Protein AF-A0A2A8ZPY5-F1 (afdb_monomer_lite)

pLDDT: mean 84.17, std 11.84, range [46.47, 97.44]

Foldseek 3Di:
DAEEEEEEADVRQVVVVVVCVVVVVPPRYYYDYLDDQPVDDDPPPLVDPVRLVVGLVVVLVVVVVVDPPPPPVVNVCSVPNSVCLNVLLVPAAAPYEYEYEAEPDPRSVVVVVSSCVSCVVGNYHYHYDHVNVVCVVVVDFDADPVRHTDPDDD

Organism: Bacillus cereus (NCBI:txid1396)

Secondary structure (DSSP, 8-state):
--EEEEEESHHHHHHHHHHHHHHT-TTTEEEEEE---TTSS--TTTTSHHHHHHHHHHHHHHHHHHS-TT-HHHHHHHHHHTTSTTHHHHHS-TT-EEEEEE-SSHHHHHHHHHHHHHHTTS--EEEEEEHHHHHHHTT---B-TTSPBPP---

Structure (mmCIF, N/CA/C/O backbone):
data_AF-A0A2A8ZPY5-F1
#
_entry.id   AF-A0A2A8ZPY5-F1
#
loop_
_atom_site.group_PDB
_atom_site.id
_atom_site.type_symbol
_atom_site.label_atom_id
_atom_site.label_alt_id
_atom_site.label_comp_id
_atom_site.label_asym_id
_atom_site.label_entity_id
_atom_site.label_seq_id
_atom_site.pdbx_PDB_ins_code
_atom_site.Cartn_x
_atom_site.Cartn_y
_atom_site.Cartn_z
_atom_site.occupancy
_atom_site.B_iso_or_equiv
_atom_site.auth_seq_id
_atom_site.auth_comp_id
_atom_site.auth_asym_id
_atom_site.auth_atom_id
_atom_site.pdbx_PDB_model_num
ATOM 1 N N . MET A 1 1 ? -23.490 0.252 4.688 1.00 77.50 1 MET A N 1
ATOM 2 C CA . MET A 1 1 ? -22.189 -0.440 4.779 1.00 77.50 1 MET A CA 1
ATOM 3 C C . MET A 1 1 ? -21.197 0.412 4.013 1.00 77.50 1 MET A C 1
ATOM 5 O O . MET A 1 1 ? -21.515 0.754 2.882 1.00 77.50 1 MET A O 1
ATOM 9 N N . ASN A 1 2 ? -20.089 0.819 4.633 1.00 89.12 2 ASN A N 1
ATOM 10 C CA . ASN A 1 2 ? -19.078 1.647 3.969 1.00 89.12 2 ASN A CA 1
ATOM 11 C C . ASN A 1 2 ? -18.145 0.739 3.167 1.00 89.12 2 ASN A C 1
ATOM 13 O O . ASN A 1 2 ? -17.715 -0.293 3.691 1.00 89.12 2 ASN A O 1
ATOM 17 N N . VAL A 1 3 ? -17.837 1.120 1.928 1.00 93.38 3 VAL A N 1
ATOM 18 C CA . VAL A 1 3 ? -16.882 0.397 1.080 1.00 93.38 3 VAL A CA 1
ATOM 19 C C . VAL A 1 3 ? -15.642 1.263 0.900 1.00 93.38 3 VAL A C 1
ATOM 21 O O . VAL A 1 3 ? -15.730 2.446 0.575 1.00 93.38 3 VAL A O 1
ATOM 24 N N . THR A 1 4 ? -14.474 0.697 1.173 1.00 94.19 4 THR A N 1
ATOM 25 C CA . THR A 1 4 ? -13.186 1.364 0.969 1.00 94.19 4 THR A CA 1
ATOM 26 C C . THR A 1 4 ? -12.362 0.568 -0.024 1.00 94.19 4 THR A C 1
ATOM 28 O O . THR A 1 4 ? -12.106 -0.613 0.183 1.00 94.19 4 THR A O 1
ATOM 31 N N . HIS A 1 5 ? -11.933 1.227 -1.088 1.00 95.00 5 HIS A N 1
ATOM 32 C CA . HIS A 1 5 ? -11.009 0.688 -2.068 1.00 95.00 5 HIS A CA 1
ATOM 33 C C . HIS A 1 5 ? -9.610 1.141 -1.688 1.00 95.00 5 HIS A C 1
ATOM 35 O O . HIS A 1 5 ? -9.395 2.327 -1.439 1.00 95.00 5 HIS A O 1
ATOM 41 N N . ILE A 1 6 ? -8.669 0.212 -1.628 1.00 95.19 6 ILE A N 1
ATOM 42 C CA . ILE A 1 6 ? -7.268 0.512 -1.357 1.00 95.19 6 ILE A CA 1
ATOM 43 C C . ILE A 1 6 ? -6.470 0.117 -2.589 1.00 95.19 6 ILE A C 1
ATOM 45 O O . ILE A 1 6 ? -6.597 -1.006 -3.072 1.00 95.19 6 ILE A O 1
ATOM 49 N N . THR A 1 7 ? -5.675 1.051 -3.097 1.00 94.69 7 THR A N 1
ATOM 50 C CA . THR A 1 7 ? -4.796 0.862 -4.256 1.00 94.69 7 THR A CA 1
ATOM 51 C C . THR A 1 7 ? -3.345 1.078 -3.850 1.00 94.69 7 THR A C 1
ATOM 53 O O . THR A 1 7 ? -3.077 1.925 -2.996 1.00 94.69 7 THR A O 1
ATOM 56 N N . PHE A 1 8 ? -2.411 0.391 -4.502 1.00 92.12 8 PHE A N 1
ATOM 57 C CA . PHE A 1 8 ? -0.975 0.617 -4.328 1.00 92.12 8 PHE A CA 1
ATOM 58 C C . PHE A 1 8 ? -0.445 1.521 -5.454 1.00 92.12 8 PHE A C 1
ATOM 60 O O . PHE A 1 8 ? -0.604 1.218 -6.637 1.00 92.12 8 PHE A O 1
ATOM 67 N N . GLY A 1 9 ? 0.131 2.666 -5.079 1.00 88.56 9 GLY A N 1
ATOM 68 C CA . GLY A 1 9 ? 0.676 3.669 -6.000 1.00 88.56 9 GLY A CA 1
ATOM 69 C C . GLY A 1 9 ? -0.341 4.635 -6.633 1.00 88.56 9 GLY A C 1
ATOM 70 O O . GLY A 1 9 ? -1.523 4.334 -6.838 1.00 88.56 9 GLY A O 1
ATOM 71 N N . ASP A 1 10 ? 0.150 5.825 -6.993 1.00 88.50 10 ASP A N 1
ATOM 72 C CA . ASP A 1 10 ? -0.674 6.948 -7.468 1.00 88.50 10 ASP A CA 1
ATOM 73 C C . ASP A 1 10 ? -1.407 6.681 -8.788 1.00 88.50 10 ASP A C 1
ATOM 75 O O . ASP A 1 10 ? -2.508 7.191 -9.006 1.00 88.50 10 ASP A O 1
ATOM 79 N N . SER A 1 11 ? -0.830 5.863 -9.672 1.00 90.38 11 SER A N 1
ATOM 80 C CA . SER A 1 11 ? -1.439 5.546 -10.970 1.00 90.38 11 SER A CA 1
ATOM 81 C C . SER A 1 11 ? -2.736 4.747 -10.802 1.00 90.38 11 SER A C 1
ATOM 83 O O . SER A 1 11 ? -3.778 5.108 -11.357 1.00 90.38 11 SER A O 1
ATOM 85 N N . ALA A 1 12 ? -2.715 3.700 -9.970 1.00 91.94 12 ALA A N 1
ATOM 86 C CA . ALA A 1 12 ? -3.904 2.909 -9.664 1.00 91.94 12 ALA A CA 1
ATOM 87 C C . ALA A 1 12 ? -4.967 3.756 -8.942 1.00 91.94 12 ALA A C 1
ATOM 89 O O . ALA A 1 12 ? -6.144 3.721 -9.312 1.00 91.94 12 ALA A O 1
ATOM 90 N N . TYR A 1 13 ? -4.540 4.583 -7.981 1.00 92.94 13 TYR A N 1
ATOM 91 C CA . TYR A 1 13 ? -5.414 5.519 -7.274 1.00 92.94 13 TYR A CA 1
ATOM 92 C C . TYR A 1 13 ? -6.124 6.490 -8.226 1.00 92.94 13 TYR A C 1
ATOM 94 O O . TYR A 1 13 ? -7.349 6.638 -8.176 1.00 92.94 13 TYR A O 1
ATOM 102 N N . GLY A 1 14 ? -5.366 7.141 -9.114 1.00 92.56 14 GLY A N 1
ATOM 103 C CA . GLY A 1 14 ? -5.885 8.116 -10.071 1.00 92.56 14 GLY A CA 1
ATOM 104 C C . GLY A 1 14 ? -6.914 7.508 -11.021 1.00 92.56 14 GLY A C 1
ATOM 105 O O . GLY A 1 14 ? -7.982 8.091 -11.221 1.00 92.56 14 GLY A O 1
ATOM 106 N N . ASN A 1 15 ? -6.635 6.308 -11.536 1.00 91.38 15 ASN A N 1
ATOM 107 C CA . ASN A 1 15 ? -7.553 5.579 -12.409 1.00 91.38 15 ASN A CA 1
ATOM 108 C C . ASN A 1 15 ? -8.876 5.254 -11.708 1.00 91.38 15 ASN A C 1
ATOM 110 O O . ASN A 1 15 ? -9.947 5.579 -12.226 1.00 91.38 15 ASN A O 1
ATOM 114 N N . LEU A 1 16 ? -8.818 4.662 -10.512 1.00 91.75 16 LEU A N 1
ATOM 115 C CA . LEU A 1 16 ? -10.027 4.261 -9.796 1.00 91.75 16 LEU A CA 1
ATOM 116 C C . LEU A 1 16 ? -10.862 5.477 -9.378 1.00 91.75 16 LEU A C 1
ATOM 118 O O . LEU A 1 16 ? -12.083 5.491 -9.536 1.00 91.75 16 LEU A O 1
ATOM 122 N N . LYS A 1 17 ? -10.194 6.549 -8.937 1.00 90.44 17 LYS A N 1
ATOM 123 C CA . LYS A 1 17 ? -10.843 7.825 -8.636 1.00 90.44 17 LYS A CA 1
ATOM 124 C C . LYS A 1 17 ? -11.541 8.401 -9.873 1.00 90.44 17 LYS A C 1
ATOM 126 O O . LYS A 1 17 ? -12.708 8.770 -9.806 1.00 90.44 17 LYS A O 1
ATOM 131 N N . TYR A 1 18 ? -10.875 8.442 -11.023 1.00 91.12 18 TYR A N 1
ATOM 132 C CA . TYR A 1 18 ? -11.492 8.943 -12.252 1.00 91.12 18 TYR A CA 1
ATOM 133 C C . TYR A 1 18 ? -12.756 8.154 -12.639 1.00 91.12 18 TYR A C 1
ATOM 135 O O . TYR A 1 18 ? -13.789 8.750 -12.955 1.00 91.12 18 TYR A O 1
ATOM 143 N N . VAL A 1 19 ? -12.706 6.819 -12.565 1.00 88.56 19 VAL A N 1
ATOM 144 C CA . VAL A 1 19 ? -13.856 5.952 -12.876 1.00 88.56 19 VAL A CA 1
ATOM 145 C C . VAL A 1 19 ? -15.032 6.233 -11.939 1.00 88.56 19 VAL A C 1
ATOM 147 O O . VAL A 1 19 ? -16.155 6.435 -12.404 1.00 88.56 19 VAL A O 1
ATOM 150 N N . PHE A 1 20 ? -14.778 6.348 -10.635 1.00 87.56 20 PHE A N 1
ATOM 151 C CA . PHE A 1 20 ? -15.826 6.610 -9.644 1.00 87.56 20 PHE A CA 1
ATOM 152 C C . PHE A 1 20 ? -16.462 7.998 -9.850 1.00 87.56 20 PHE A C 1
ATOM 154 O O . PHE A 1 20 ? -17.672 8.161 -9.663 1.00 87.56 20 PHE A O 1
ATOM 161 N N . GLN A 1 21 ? -15.676 8.992 -10.301 1.00 85.62 21 GLN A N 1
ATOM 162 C CA . GLN A 1 21 ? -16.169 10.344 -10.644 1.00 85.62 21 GLN A CA 1
ATOM 163 C C . GLN A 1 21 ? -17.108 10.296 -11.825 1.00 85.62 21 GLN A C 1
ATOM 165 O O . GLN A 1 21 ? -18.179 10.900 -11.791 1.00 85.62 21 GLN A O 1
ATOM 170 N N . LYS A 1 22 ? -16.726 9.542 -12.850 1.00 86.69 22 LYS A N 1
ATOM 171 C CA . LYS A 1 22 ? -17.517 9.397 -14.063 1.00 86.69 22 LYS A CA 1
ATOM 172 C C . LYS A 1 22 ? -18.848 8.679 -13.814 1.00 86.69 22 LYS A C 1
ATOM 174 O O . LYS A 1 22 ? -19.844 9.040 -14.436 1.00 86.69 22 LYS A O 1
ATOM 179 N N . ASN A 1 23 ? -18.876 7.715 -12.894 1.00 81.56 23 ASN A N 1
ATOM 180 C CA . ASN A 1 23 ? -20.045 6.867 -12.642 1.00 81.56 23 ASN A CA 1
ATOM 181 C C . ASN A 1 23 ? -20.974 7.369 -11.516 1.00 81.56 23 ASN A C 1
ATOM 183 O O . ASN A 1 23 ? -22.016 6.762 -11.279 1.00 81.56 23 ASN A O 1
ATOM 187 N N . ASN A 1 24 ? -20.656 8.481 -10.835 1.00 73.94 24 ASN A N 1
ATOM 188 C CA . ASN A 1 24 ? -21.410 8.989 -9.672 1.00 73.94 24 ASN A CA 1
ATOM 189 C C . ASN A 1 24 ? -21.504 7.998 -8.482 1.00 73.94 24 ASN A C 1
ATOM 191 O O . ASN A 1 24 ? -22.422 8.081 -7.662 1.00 73.94 24 ASN A O 1
ATOM 195 N N . GLU A 1 25 ? -20.534 7.091 -8.340 1.00 68.94 25 GLU A N 1
ATOM 196 C CA . GLU A 1 25 ? -20.542 6.010 -7.333 1.00 68.94 25 GLU A CA 1
ATOM 197 C C . GLU A 1 25 ? -20.060 6.456 -5.934 1.00 68.94 25 GLU A C 1
ATOM 199 O O . GLU A 1 25 ? -20.160 5.723 -4.955 1.00 68.94 25 GLU A O 1
ATOM 204 N N . TYR A 1 26 ? -19.649 7.717 -5.776 1.00 63.56 26 TYR A N 1
ATOM 205 C CA . TYR A 1 26 ? -19.073 8.260 -4.534 1.00 63.56 26 TYR A CA 1
ATOM 206 C C . TYR A 1 26 ? -19.974 8.376 -3.308 1.00 63.56 26 TYR A C 1
ATOM 208 O O . TYR A 1 26 ? -19.517 8.851 -2.268 1.00 63.56 26 TYR A O 1
ATOM 216 N N . LYS A 1 27 ? -21.256 8.015 -3.376 1.00 66.62 27 LYS A N 1
ATOM 217 C CA . LYS A 1 27 ? -22.151 8.293 -2.242 1.00 66.62 27 LYS A CA 1
ATOM 218 C C . LYS A 1 27 ? -21.810 7.477 -0.991 1.00 66.62 27 LYS A C 1
ATOM 220 O O . LYS A 1 27 ? -22.034 7.986 0.100 1.00 66.62 27 LYS A O 1
ATOM 225 N N . ASN A 1 28 ? -21.270 6.262 -1.138 1.00 70.75 28 ASN A N 1
ATOM 226 C CA . ASN A 1 28 ? -20.949 5.370 -0.009 1.00 70.75 28 ASN A CA 1
ATOM 227 C C . ASN A 1 28 ? -19.571 4.689 -0.117 1.00 70.75 28 ASN A C 1
ATOM 229 O O . ASN A 1 28 ? -19.240 3.844 0.722 1.00 70.75 28 ASN A O 1
ATOM 233 N N . GLU A 1 29 ? -18.789 5.037 -1.140 1.00 89.06 29 GLU A N 1
ATOM 234 C CA . GLU A 1 29 ? -17.501 4.413 -1.433 1.00 89.06 29 GLU A CA 1
ATOM 235 C C . GLU A 1 29 ? -16.382 5.450 -1.441 1.00 89.06 29 GLU A C 1
ATOM 237 O O . GLU A 1 29 ? -16.574 6.597 -1.855 1.00 89.06 29 GLU A O 1
ATOM 242 N N . LYS A 1 30 ? -15.198 5.045 -0.984 1.00 89.31 30 LYS A N 1
ATOM 243 C CA . LYS A 1 30 ? -13.997 5.882 -1.008 1.00 89.31 30 LYS A CA 1
ATOM 244 C C . LYS A 1 30 ? -12.792 5.110 -1.516 1.00 89.31 30 LYS A C 1
ATOM 246 O O . LYS A 1 30 ? -12.756 3.887 -1.423 1.00 89.31 30 LYS A O 1
ATOM 251 N N . VAL A 1 31 ? -11.791 5.848 -1.984 1.00 91.50 31 VAL A N 1
ATOM 252 C CA . VAL A 1 31 ? -10.514 5.296 -2.438 1.00 91.50 31 VAL A CA 1
ATOM 253 C C . VAL A 1 31 ? -9.391 5.854 -1.568 1.00 91.50 31 VAL A C 1
ATOM 255 O O . VAL A 1 31 ? -9.315 7.069 -1.381 1.00 91.50 31 VAL A O 1
ATOM 258 N N . ILE A 1 32 ? -8.533 4.975 -1.057 1.00 91.88 32 ILE A N 1
ATOM 259 C CA . ILE A 1 32 ? -7.306 5.287 -0.316 1.00 91.88 32 ILE A CA 1
ATOM 260 C C . ILE A 1 32 ? -6.113 4.807 -1.151 1.00 91.88 32 ILE A C 1
ATOM 262 O O . ILE A 1 32 ? -6.140 3.705 -1.697 1.00 91.88 32 ILE A O 1
ATOM 266 N N . CYS A 1 33 ? -5.070 5.631 -1.239 1.00 90.44 33 CYS A N 1
ATOM 267 C CA . CYS A 1 33 ? -3.805 5.264 -1.870 1.00 90.44 33 CYS A CA 1
ATOM 268 C C . CYS A 1 33 ? -2.799 4.834 -0.799 1.00 90.44 33 CYS A C 1
ATOM 270 O O . CYS A 1 33 ? -2.569 5.576 0.153 1.00 90.44 33 CYS A O 1
ATOM 272 N N . ILE A 1 34 ? -2.179 3.669 -0.974 1.00 88.88 34 ILE A N 1
ATOM 273 C CA . ILE A 1 34 ? -0.940 3.301 -0.290 1.00 88.88 34 ILE A CA 1
ATOM 274 C C . ILE A 1 34 ? 0.191 3.622 -1.254 1.00 88.88 34 ILE A C 1
ATOM 276 O O . ILE A 1 34 ? 0.498 2.837 -2.152 1.00 88.88 34 ILE A O 1
ATOM 280 N N . ASN A 1 35 ? 0.778 4.803 -1.107 1.00 85.19 35 ASN A N 1
ATOM 281 C CA . ASN A 1 35 ? 1.825 5.272 -2.008 1.00 85.19 35 ASN A CA 1
ATOM 282 C C . ASN A 1 35 ? 3.227 4.868 -1.517 1.00 85.19 35 ASN A C 1
ATOM 284 O O . ASN A 1 35 ? 4.135 5.681 -1.475 1.00 85.19 35 ASN A O 1
ATOM 288 N N . GLU A 1 36 ? 3.400 3.613 -1.106 1.00 81.56 36 GLU A N 1
ATOM 289 C CA . GLU A 1 36 ? 4.662 3.102 -0.563 1.00 81.56 36 GLU A CA 1
ATOM 290 C C . GLU A 1 36 ? 5.289 2.059 -1.488 1.00 81.56 36 GLU A C 1
ATOM 292 O O . GLU A 1 36 ? 4.594 1.207 -2.044 1.00 81.56 36 GLU A O 1
ATOM 297 N N . ASP A 1 37 ? 6.619 2.085 -1.589 1.00 85.50 37 ASP A N 1
ATOM 298 C CA . ASP A 1 37 ? 7.389 1.004 -2.206 1.00 85.50 37 ASP A CA 1
ATOM 299 C C . ASP A 1 37 ? 7.956 0.071 -1.129 1.00 85.50 37 ASP A C 1
ATOM 301 O O . ASP A 1 37 ? 9.031 0.290 -0.560 1.00 85.50 37 ASP A O 1
ATOM 305 N N . PHE A 1 38 ? 7.218 -0.998 -0.844 1.00 87.69 38 PHE A N 1
ATOM 306 C CA . PHE A 1 38 ? 7.604 -2.014 0.127 1.00 87.69 38 PHE A CA 1
ATOM 307 C C . PHE A 1 38 ? 8.663 -2.993 -0.400 1.00 87.69 38 PHE A C 1
ATOM 309 O O . PHE A 1 38 ? 9.144 -3.824 0.372 1.00 87.69 38 PHE A O 1
ATOM 316 N N . SER A 1 39 ? 9.055 -2.912 -1.679 1.00 88.31 39 SER A N 1
ATOM 317 C CA . SER A 1 39 ? 10.176 -3.705 -2.207 1.00 88.31 39 SER A CA 1
ATOM 318 C C . SER A 1 39 ? 11.534 -3.203 -1.698 1.00 88.31 39 SER A C 1
ATOM 320 O O . SER A 1 39 ? 12.517 -3.947 -1.682 1.00 88.31 39 SER A O 1
ATOM 322 N N . ILE A 1 40 ? 11.576 -1.961 -1.213 1.00 86.12 40 ILE A N 1
ATOM 323 C CA . ILE A 1 40 ? 12.751 -1.324 -0.632 1.00 86.12 40 ILE A CA 1
ATOM 324 C C . ILE A 1 40 ? 12.623 -1.382 0.892 1.00 86.12 40 ILE A C 1
ATOM 326 O O . ILE A 1 40 ? 11.628 -0.931 1.457 1.00 86.12 40 ILE A O 1
ATOM 330 N N . GLY A 1 41 ? 13.622 -1.939 1.581 1.00 83.88 41 GLY A N 1
ATOM 331 C CA . GLY A 1 41 ? 13.680 -1.952 3.047 1.00 83.88 41 GLY A CA 1
ATOM 332 C C . GLY A 1 41 ? 13.960 -0.569 3.661 1.00 83.88 41 GLY A C 1
ATOM 333 O O . GLY A 1 41 ? 14.108 0.401 2.932 1.00 83.88 41 GLY A O 1
ATOM 334 N N . PRO A 1 42 ? 14.024 -0.452 4.998 1.00 89.69 42 PRO A N 1
ATOM 335 C CA . PRO A 1 42 ? 13.549 -1.415 5.985 1.00 89.69 42 PRO A CA 1
ATOM 336 C C . PRO A 1 42 ? 12.015 -1.391 6.089 1.00 89.69 42 PRO A C 1
ATOM 338 O O . PRO A 1 42 ? 11.393 -0.334 6.001 1.00 89.69 42 PRO A O 1
ATOM 341 N N . ILE A 1 43 ? 11.408 -2.561 6.307 1.00 87.94 43 ILE A N 1
ATOM 342 C CA . ILE A 1 43 ? 9.948 -2.731 6.473 1.00 87.94 43 ILE A CA 1
ATOM 343 C C . ILE A 1 43 ? 9.552 -3.125 7.907 1.00 87.94 43 ILE A C 1
ATOM 345 O O . ILE A 1 43 ? 8.471 -3.653 8.154 1.00 87.94 43 ILE A O 1
ATOM 349 N N . TYR A 1 44 ? 10.456 -2.926 8.865 1.00 89.19 44 TYR A N 1
ATOM 350 C CA . TYR A 1 44 ? 10.225 -3.256 10.267 1.00 89.19 44 TYR A CA 1
ATOM 351 C C . TYR A 1 44 ? 9.409 -2.155 10.955 1.00 89.19 44 TYR A C 1
ATOM 353 O O . TYR A 1 44 ? 9.709 -0.977 10.784 1.00 89.19 44 TYR A O 1
ATOM 361 N N . LYS A 1 45 ? 8.402 -2.545 11.751 1.00 87.69 45 LYS A N 1
ATOM 362 C CA . LYS A 1 45 ? 7.570 -1.642 12.569 1.00 87.69 45 LYS A CA 1
ATOM 363 C C . LYS A 1 45 ? 6.933 -0.472 11.802 1.00 87.69 45 LYS A C 1
ATOM 365 O O . LYS A 1 45 ? 6.836 0.636 12.324 1.00 87.69 45 LYS A O 1
ATOM 370 N N . LEU A 1 46 ? 6.489 -0.689 10.563 1.00 83.75 46 LEU A N 1
ATOM 371 C CA . LEU A 1 46 ? 5.862 0.368 9.750 1.00 83.75 46 LEU A CA 1
ATOM 372 C C . LEU A 1 46 ? 4.536 0.884 10.334 1.00 83.75 46 LEU A C 1
ATOM 374 O O . LEU A 1 46 ? 4.068 1.956 9.963 1.00 83.75 46 LEU A O 1
ATOM 378 N N . GLU A 1 47 ? 3.930 0.141 11.256 1.00 80.75 47 GLU A N 1
ATOM 379 C CA . GLU A 1 47 ? 2.769 0.564 12.037 1.00 80.75 47 GLU A CA 1
ATOM 380 C C . GLU A 1 47 ? 3.107 1.573 13.146 1.00 80.75 47 GLU A C 1
ATOM 382 O O . GLU A 1 47 ? 2.206 2.198 13.705 1.00 80.75 47 GLU A O 1
ATOM 387 N N . SER A 1 48 ? 4.388 1.715 13.492 1.00 83.94 48 SER A N 1
ATOM 388 C CA . SER A 1 48 ? 4.865 2.550 14.590 1.00 83.94 48 SER A CA 1
ATOM 389 C C . SER A 1 48 ? 5.517 3.824 14.057 1.00 83.94 48 SER A C 1
ATOM 391 O O . SER A 1 48 ? 6.170 3.836 13.011 1.00 83.94 48 SER A O 1
ATOM 393 N N . THR A 1 49 ? 5.369 4.921 14.804 1.00 82.31 49 THR A N 1
ATOM 394 C CA . THR A 1 49 ? 6.031 6.188 14.471 1.00 82.31 49 THR A CA 1
ATOM 395 C C . THR A 1 49 ? 7.542 5.996 14.388 1.00 82.31 49 THR A C 1
ATOM 397 O O . THR A 1 49 ? 8.174 6.519 13.477 1.00 82.31 49 THR A O 1
ATOM 400 N N . GLU A 1 50 ? 8.119 5.221 15.305 1.00 86.94 50 GLU A N 1
ATOM 401 C CA . GLU A 1 50 ? 9.552 4.939 15.368 1.00 86.94 50 GLU A CA 1
ATOM 402 C C . GLU A 1 50 ? 10.035 4.194 14.121 1.00 86.94 50 GLU A C 1
ATOM 404 O O . GLU A 1 50 ? 10.987 4.648 13.492 1.00 86.94 50 GLU A O 1
ATOM 409 N N . GLY A 1 51 ? 9.361 3.111 13.714 1.00 87.00 51 GLY A N 1
ATOM 410 C CA . GLY A 1 51 ? 9.751 2.353 12.519 1.00 87.00 51 GLY A CA 1
ATOM 411 C C . GLY A 1 51 ? 9.626 3.176 11.235 1.00 87.00 51 GLY A C 1
ATOM 412 O O . GLY A 1 51 ? 10.493 3.112 10.362 1.00 87.00 51 GLY A O 1
ATOM 413 N N . ILE A 1 52 ? 8.612 4.043 11.149 1.00 83.12 52 ILE A N 1
ATOM 414 C CA . ILE A 1 52 ? 8.499 5.008 10.051 1.00 83.12 52 ILE A CA 1
ATOM 415 C C . ILE A 1 52 ? 9.662 6.009 10.057 1.00 83.12 52 ILE A C 1
ATOM 417 O O . ILE A 1 52 ? 10.218 6.285 8.995 1.00 83.12 52 ILE A O 1
ATOM 421 N N . GLN A 1 53 ? 10.070 6.545 11.213 1.00 84.44 53 GLN A N 1
ATOM 422 C CA . GLN A 1 53 ? 11.226 7.452 11.282 1.00 84.44 53 GLN A CA 1
ATOM 423 C C . GLN A 1 53 ? 12.540 6.748 10.916 1.00 84.44 53 GLN A C 1
ATOM 425 O O . GLN A 1 53 ? 13.347 7.317 10.181 1.00 84.44 53 GLN A O 1
ATOM 430 N N . GLU A 1 54 ? 12.742 5.507 11.365 1.00 88.25 54 GLU A N 1
ATOM 431 C CA . GLU A 1 54 ? 13.907 4.697 10.988 1.00 88.25 54 GLU A CA 1
ATOM 432 C C . GLU A 1 54 ? 13.961 4.473 9.474 1.00 88.25 54 GLU A C 1
ATOM 434 O O . GLU A 1 54 ? 15.002 4.684 8.849 1.00 88.25 54 GLU A O 1
ATOM 439 N N . ARG A 1 55 ? 12.825 4.125 8.858 1.00 87.56 55 ARG A N 1
ATOM 440 C CA . ARG A 1 55 ? 12.720 3.984 7.403 1.00 87.56 55 ARG A CA 1
ATOM 441 C C . ARG A 1 55 ? 13.043 5.286 6.676 1.00 87.56 55 ARG A C 1
ATOM 443 O O . ARG A 1 55 ? 13.811 5.254 5.718 1.00 87.56 55 ARG A O 1
ATOM 450 N N . LYS A 1 56 ? 12.497 6.424 7.124 1.00 83.44 56 LYS A N 1
ATOM 451 C CA . LYS A 1 56 ? 12.792 7.748 6.540 1.00 83.44 56 LYS A CA 1
ATOM 452 C C . LYS A 1 56 ? 14.286 8.036 6.537 1.00 83.44 56 LYS A C 1
ATOM 454 O O . LYS A 1 56 ? 14.834 8.440 5.512 1.00 83.44 56 LYS A O 1
ATOM 459 N N . GLN A 1 57 ? 14.932 7.815 7.678 1.00 85.88 57 GLN A N 1
ATOM 460 C CA . GLN A 1 57 ? 16.360 8.049 7.831 1.00 85.88 57 GLN A CA 1
ATOM 461 C C . GLN A 1 57 ? 17.175 7.127 6.917 1.00 85.88 57 GLN A C 1
ATOM 463 O O . GLN A 1 57 ? 18.050 7.605 6.198 1.00 85.88 57 GLN A O 1
ATOM 468 N N . TRP A 1 58 ? 16.841 5.836 6.877 1.00 88.19 58 TRP A N 1
ATOM 469 C CA . TRP A 1 58 ? 17.521 4.875 6.012 1.00 88.19 58 TRP A CA 1
ATOM 470 C C . TRP A 1 58 ? 17.366 5.220 4.525 1.00 88.19 58 TRP A C 1
ATOM 472 O O . TRP A 1 58 ? 18.356 5.250 3.799 1.00 88.19 58 TRP A O 1
ATOM 482 N N . LEU A 1 59 ? 16.147 5.539 4.069 1.00 84.69 59 LEU A N 1
ATOM 483 C CA . LEU A 1 59 ? 15.894 5.915 2.672 1.00 84.69 59 LEU A CA 1
ATOM 484 C C . LEU A 1 59 ? 16.706 7.149 2.286 1.00 84.69 59 LEU A C 1
ATOM 486 O O . LEU A 1 59 ? 17.334 7.167 1.230 1.00 84.69 59 LEU A O 1
ATOM 490 N N . LYS A 1 60 ? 16.749 8.154 3.167 1.00 81.69 60 LYS A N 1
ATOM 491 C CA . LYS A 1 60 ? 17.574 9.345 2.973 1.00 81.69 60 LYS A CA 1
ATOM 492 C C . LYS A 1 60 ? 19.044 8.971 2.792 1.00 81.69 60 LYS A C 1
ATOM 494 O O . LYS A 1 60 ? 19.644 9.386 1.807 1.00 81.69 60 LYS A O 1
ATOM 499 N N . GLU A 1 61 ? 19.610 8.161 3.683 1.00 84.38 61 GLU A N 1
ATOM 500 C CA . GLU A 1 61 ? 21.009 7.716 3.602 1.00 84.38 61 GLU A CA 1
ATOM 501 C C . GLU A 1 61 ? 21.312 6.964 2.298 1.00 84.38 61 GLU A C 1
ATOM 503 O O . GLU A 1 61 ? 22.275 7.295 1.598 1.00 84.38 61 GLU A O 1
ATOM 508 N N . VAL A 1 62 ? 20.464 6.003 1.926 1.00 83.06 62 VAL A N 1
ATOM 509 C CA . VAL A 1 62 ? 20.624 5.233 0.686 1.00 83.06 62 VAL A CA 1
ATOM 510 C C . VAL A 1 62 ? 20.586 6.145 -0.535 1.00 83.06 62 VAL A C 1
ATOM 512 O O . VAL A 1 62 ? 21.513 6.115 -1.340 1.00 83.06 62 VAL A O 1
ATOM 515 N N . LEU A 1 63 ? 19.586 7.018 -0.648 1.00 76.88 63 LEU A N 1
ATOM 516 C CA . LEU A 1 63 ? 19.452 7.920 -1.795 1.00 76.88 63 LEU A CA 1
ATOM 517 C C . LEU A 1 63 ? 20.609 8.919 -1.883 1.00 76.88 63 LEU A C 1
ATOM 519 O O . LEU A 1 63 ? 21.148 9.135 -2.967 1.00 76.88 63 LEU A O 1
ATOM 523 N N . THR A 1 64 ? 21.070 9.453 -0.744 1.00 75.19 64 THR A N 1
ATOM 524 C CA . THR A 1 64 ? 22.247 10.342 -0.709 1.00 75.19 64 THR A CA 1
ATOM 525 C C . THR A 1 64 ? 23.543 9.659 -1.154 1.00 75.19 64 THR A C 1
ATOM 527 O O . THR A 1 64 ? 24.489 10.337 -1.548 1.00 75.19 64 THR A O 1
ATOM 530 N N . THR A 1 65 ? 23.599 8.326 -1.105 1.00 76.12 65 THR A N 1
ATOM 531 C CA . THR A 1 65 ? 24.765 7.546 -1.540 1.00 76.12 65 THR A CA 1
ATOM 532 C C . THR A 1 65 ? 24.771 7.321 -3.057 1.00 76.12 65 THR A C 1
ATOM 534 O O . THR A 1 65 ? 25.837 7.141 -3.645 1.00 76.12 65 THR A O 1
ATOM 537 N N . ILE A 1 66 ? 23.600 7.335 -3.705 1.00 70.62 66 ILE A N 1
ATOM 538 C CA . ILE A 1 66 ? 23.431 6.939 -5.114 1.00 70.62 66 ILE A CA 1
ATOM 539 C C . ILE A 1 66 ? 23.483 8.153 -6.068 1.00 70.62 66 ILE A C 1
ATOM 541 O O . ILE A 1 66 ? 23.783 7.988 -7.250 1.00 70.62 66 ILE A O 1
ATOM 545 N N . GLY A 1 67 ? 23.269 9.381 -5.581 1.00 65.06 67 GLY A N 1
ATOM 546 C CA . GLY A 1 67 ? 23.325 10.593 -6.406 1.00 65.06 67 GLY A CA 1
ATOM 547 C C . GLY A 1 67 ? 23.336 11.899 -5.601 1.00 65.06 67 GLY A C 1
ATOM 548 O O . GLY A 1 67 ? 23.167 11.877 -4.381 1.00 65.06 67 GLY A O 1
ATOM 549 N N . PRO A 1 68 ? 23.574 13.055 -6.254 1.00 57.38 68 PRO A N 1
ATOM 550 C CA . PRO A 1 68 ? 23.595 14.346 -5.578 1.00 57.38 68 PRO A CA 1
ATOM 551 C C . PRO A 1 68 ? 22.237 14.656 -4.936 1.00 57.38 68 PRO A C 1
ATOM 553 O O . PRO A 1 68 ? 21.191 14.604 -5.572 1.00 57.38 68 PRO A O 1
ATOM 556 N N . THR A 1 69 ? 22.292 15.060 -3.671 1.00 55.12 69 THR A N 1
ATOM 557 C CA . THR A 1 69 ? 21.196 15.396 -2.746 1.00 55.12 69 THR A CA 1
ATOM 558 C C . THR A 1 69 ? 20.273 16.543 -3.174 1.00 55.12 69 THR A C 1
ATOM 560 O O . THR A 1 69 ? 19.442 16.980 -2.381 1.00 55.12 69 THR A O 1
ATOM 563 N N . SER A 1 70 ? 20.421 17.078 -4.388 1.00 52.12 70 SER A N 1
ATOM 564 C CA . SER A 1 70 ? 19.681 18.254 -4.860 1.00 52.12 70 SER A CA 1
ATOM 565 C C . SER A 1 70 ? 18.241 17.965 -5.295 1.00 52.12 70 SER A C 1
ATOM 567 O O . SER A 1 70 ? 17.523 18.907 -5.619 1.00 52.12 70 SER A O 1
ATOM 569 N N . GLU A 1 71 ? 17.795 16.708 -5.281 1.00 54.12 71 GLU A N 1
ATOM 570 C CA . GLU A 1 71 ? 16.380 16.350 -5.442 1.00 54.12 71 GLU A CA 1
ATOM 571 C C . GLU A 1 71 ? 15.622 16.574 -4.123 1.00 54.12 71 GLU A C 1
ATOM 573 O O . GLU A 1 71 ? 15.307 15.642 -3.384 1.00 54.12 71 GLU A O 1
ATOM 578 N N . LEU A 1 72 ? 15.340 17.845 -3.815 1.00 55.25 72 LEU A N 1
A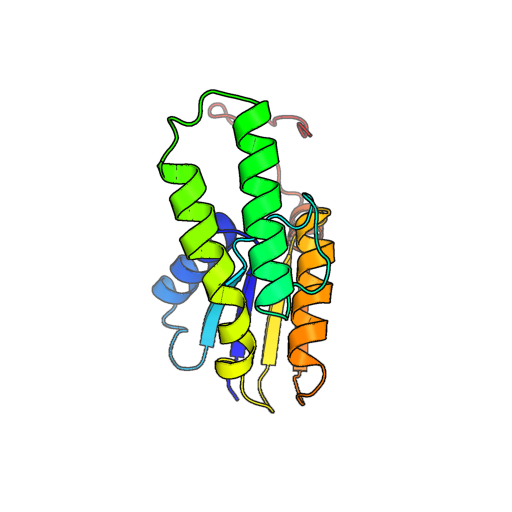TOM 579 C CA . LEU A 1 72 ? 14.444 18.249 -2.720 1.00 55.25 72 LEU A CA 1
ATOM 580 C C . LEU A 1 72 ? 13.094 17.501 -2.783 1.00 55.25 72 LEU A C 1
ATOM 582 O O . LEU A 1 72 ? 12.544 17.141 -1.744 1.00 55.25 72 LEU A O 1
ATOM 586 N N . ASP A 1 73 ? 12.633 17.177 -3.992 1.00 60.53 73 ASP A N 1
ATOM 587 C CA . ASP A 1 73 ? 11.359 16.504 -4.258 1.00 60.53 73 ASP A CA 1
ATOM 588 C C . ASP A 1 73 ? 11.275 15.094 -3.648 1.00 60.53 73 ASP A C 1
ATOM 590 O O . ASP A 1 73 ? 10.214 14.687 -3.173 1.00 60.53 73 ASP A O 1
ATOM 594 N N . TYR A 1 74 ? 12.383 14.344 -3.604 1.00 62.66 74 TYR A N 1
ATOM 595 C CA . TYR A 1 74 ? 12.370 12.971 -3.087 1.00 62.66 74 TYR A CA 1
ATOM 596 C C . TYR A 1 74 ? 12.299 12.938 -1.555 1.00 62.66 74 TYR A C 1
ATOM 598 O O . TYR A 1 74 ? 11.657 12.066 -0.968 1.00 62.66 74 TYR A O 1
ATOM 606 N N . LEU A 1 75 ? 12.931 13.911 -0.892 1.00 64.62 75 LEU A N 1
ATOM 607 C CA . LEU A 1 75 ? 12.843 14.067 0.561 1.00 64.62 75 LEU A CA 1
ATOM 608 C C . LEU A 1 75 ? 11.451 14.547 0.981 1.00 64.62 75 LEU A C 1
ATOM 610 O O . LEU A 1 75 ? 10.898 14.014 1.943 1.00 64.62 75 LEU A O 1
ATOM 614 N N . ASP A 1 76 ? 10.858 15.475 0.228 1.00 66.75 76 ASP A N 1
ATOM 615 C CA . ASP A 1 76 ? 9.480 15.917 0.453 1.00 66.75 76 ASP A CA 1
ATOM 616 C C . ASP A 1 76 ? 8.478 14.775 0.233 1.00 66.75 76 ASP A C 1
ATOM 618 O O . ASP A 1 76 ? 7.557 14.611 1.040 1.00 66.75 76 ASP A O 1
ATOM 622 N N . TRP A 1 77 ? 8.684 13.933 -0.788 1.00 68.38 77 TRP A N 1
ATOM 623 C CA . TRP A 1 77 ? 7.903 12.710 -1.004 1.00 68.38 77 TRP A CA 1
ATOM 624 C C . TRP A 1 77 ? 8.023 11.747 0.186 1.00 68.38 77 TRP A C 1
ATOM 626 O O . TRP A 1 77 ? 7.005 11.355 0.755 1.00 68.38 77 TRP A O 1
ATOM 636 N N . ILE A 1 78 ? 9.241 11.442 0.652 1.00 69.00 78 ILE A N 1
ATOM 637 C CA . ILE A 1 78 ? 9.466 10.619 1.858 1.00 69.00 78 ILE A CA 1
ATOM 638 C C . ILE A 1 78 ? 8.729 11.216 3.068 1.00 69.00 78 ILE A C 1
ATOM 640 O O . ILE A 1 78 ? 8.148 10.495 3.883 1.00 69.00 78 ILE A O 1
ATOM 644 N N . GLU A 1 79 ? 8.729 12.538 3.225 1.00 66.38 79 GLU A N 1
ATOM 645 C CA . GLU A 1 79 ? 8.088 13.181 4.366 1.00 66.38 79 GLU A CA 1
ATOM 646 C C . GLU A 1 79 ? 6.559 13.181 4.311 1.00 66.38 79 GLU A C 1
ATOM 648 O O . GLU A 1 79 ? 5.932 13.005 5.366 1.00 66.38 79 GLU A O 1
ATOM 653 N N . THR A 1 80 ? 5.974 13.380 3.129 1.00 68.19 80 THR A N 1
ATOM 654 C CA . THR A 1 80 ? 4.520 13.482 2.925 1.00 68.19 80 THR A CA 1
ATOM 655 C C . THR A 1 80 ? 3.839 12.126 2.813 1.00 68.19 80 THR A C 1
ATOM 657 O O . THR A 1 80 ? 2.797 11.926 3.440 1.00 68.19 80 THR A O 1
ATOM 660 N N . THR A 1 81 ? 4.440 11.186 2.093 1.00 64.50 81 THR A N 1
ATOM 661 C CA . THR A 1 81 ? 3.892 9.852 1.836 1.00 64.50 81 THR A CA 1
ATOM 662 C C . THR A 1 81 ? 3.831 9.010 3.112 1.00 64.50 81 THR A C 1
ATOM 664 O O . THR A 1 81 ? 2.758 8.579 3.536 1.00 64.50 81 THR A O 1
ATOM 667 N N . LEU A 1 82 ? 4.947 8.908 3.839 1.00 62.94 82 LEU A N 1
ATOM 668 C CA . LEU A 1 82 ? 5.045 8.072 5.042 1.00 62.94 82 LEU A CA 1
ATOM 669 C C . LEU A 1 82 ? 4.232 8.603 6.244 1.00 62.94 82 LEU A C 1
ATOM 671 O O . LEU A 1 82 ? 4.121 7.924 7.264 1.00 62.94 82 LEU A O 1
ATOM 675 N N . LYS A 1 83 ? 3.668 9.820 6.172 1.00 61.28 83 LYS A N 1
ATOM 676 C CA . LYS A 1 83 ? 2.749 10.351 7.203 1.00 61.28 83 LYS A CA 1
ATOM 677 C C . LYS A 1 83 ? 1.342 9.744 7.119 1.00 61.28 83 LYS A C 1
ATOM 679 O O . LYS A 1 83 ? 0.589 9.882 8.079 1.00 61.28 83 LYS A O 1
ATOM 684 N N . GLN A 1 8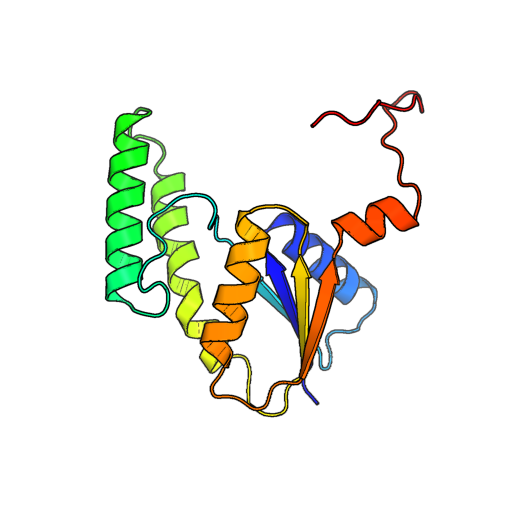4 ? 0.978 9.096 6.010 1.00 60.56 84 GLN A N 1
ATOM 685 C CA . GLN A 1 84 ? -0.402 8.671 5.741 1.00 60.56 84 GLN A CA 1
ATOM 686 C C . GLN A 1 84 ? -0.772 7.313 6.377 1.00 60.56 84 GLN A C 1
ATOM 688 O O . GLN A 1 84 ? -1.950 7.043 6.600 1.00 60.56 84 GLN A O 1
ATOM 693 N N . ASN A 1 85 ? 0.204 6.483 6.764 1.00 62.44 85 ASN A N 1
ATOM 694 C CA . ASN A 1 85 ? -0.043 5.119 7.269 1.00 62.44 85 ASN A CA 1
ATOM 695 C C . ASN A 1 85 ? -0.940 5.017 8.528 1.00 62.44 85 ASN A C 1
ATOM 697 O O . ASN A 1 85 ? -1.821 4.153 8.549 1.00 62.44 85 ASN A O 1
ATOM 701 N N . PRO A 1 86 ? -0.815 5.882 9.558 1.00 61.88 86 PRO A N 1
ATOM 702 C CA . PRO A 1 86 ? -1.688 5.828 10.736 1.00 61.88 86 PRO A CA 1
ATOM 703 C C . PRO A 1 86 ? -3.159 6.140 10.422 1.00 61.88 86 PRO A C 1
ATOM 705 O O . PRO A 1 86 ? -4.054 5.714 11.152 1.00 61.88 86 PRO A O 1
ATOM 708 N N . GLN A 1 87 ? -3.427 6.850 9.320 1.00 73.06 87 GLN A N 1
ATOM 709 C CA . GLN A 1 87 ? -4.772 7.319 8.986 1.00 73.06 87 GLN A CA 1
ATOM 710 C C . GLN A 1 87 ? -5.687 6.178 8.547 1.00 73.06 87 GLN A C 1
ATOM 712 O O . GLN A 1 87 ? -6.871 6.217 8.854 1.00 73.06 87 GLN A O 1
ATOM 717 N N . ILE A 1 88 ? -5.157 5.113 7.936 1.00 83.19 88 ILE A N 1
ATOM 718 C CA . ILE A 1 88 ? -5.939 3.955 7.457 1.00 83.19 88 ILE A CA 1
ATOM 719 C C . ILE A 1 88 ? -6.771 3.338 8.589 1.00 83.19 88 ILE A C 1
ATOM 721 O O . ILE A 1 88 ? -7.945 2.996 8.410 1.00 83.19 88 ILE A O 1
ATOM 725 N N . VAL A 1 89 ? -6.176 3.213 9.780 1.00 85.00 89 VAL A N 1
ATOM 726 C CA . VAL A 1 89 ? -6.867 2.669 10.951 1.00 85.00 89 VAL A CA 1
ATOM 727 C C . VAL A 1 89 ? -7.925 3.649 11.450 1.00 85.00 89 VAL A C 1
ATOM 729 O O . VAL A 1 89 ? -8.992 3.225 11.861 1.00 85.00 89 VAL A O 1
ATOM 732 N N . GLU A 1 90 ? -7.733 4.953 11.407 1.00 86.44 90 GLU A N 1
ATOM 733 C CA . GLU A 1 90 ? -8.795 5.880 11.830 1.00 86.44 90 GLU A CA 1
ATOM 734 C C . GLU A 1 90 ? -9.940 5.931 10.807 1.00 86.44 90 GLU A C 1
ATOM 736 O O . GLU A 1 90 ? -11.121 6.002 11.147 1.00 86.44 90 GLU A O 1
ATOM 741 N N . GLU A 1 91 ? -9.583 5.800 9.538 1.00 88.50 91 GLU A N 1
ATOM 742 C CA . GLU A 1 91 ? -10.446 6.001 8.391 1.00 88.50 91 GLU A CA 1
ATOM 743 C C . GLU A 1 91 ? -11.385 4.839 8.058 1.00 88.50 91 GLU A C 1
ATOM 745 O O . GLU A 1 91 ? -12.392 5.049 7.372 1.00 88.50 91 GLU A O 1
ATOM 750 N N . ILE A 1 92 ? -11.056 3.615 8.469 1.00 92.38 92 ILE A N 1
ATOM 751 C CA . ILE A 1 92 ? -11.815 2.408 8.113 1.00 92.38 92 ILE A CA 1
ATOM 752 C C . ILE A 1 92 ? -12.502 1.855 9.367 1.00 92.38 92 ILE A C 1
ATOM 754 O O . ILE A 1 92 ? -11.874 1.130 10.141 1.00 92.38 92 ILE A O 1
ATOM 758 N N . PRO A 1 93 ? -13.784 2.167 9.626 1.00 91.94 93 PRO A N 1
ATOM 759 C CA . PRO A 1 93 ? -14.467 1.688 10.825 1.00 91.94 93 PRO A CA 1
ATOM 760 C C . PRO A 1 93 ? -14.756 0.181 10.758 1.00 91.94 93 PRO A C 1
ATOM 762 O O . PRO A 1 93 ? -14.906 -0.391 9.677 1.00 91.94 93 PRO A O 1
ATOM 765 N N . SER A 1 94 ? -14.891 -0.466 11.919 1.00 94.62 94 SER A N 1
ATOM 766 C CA . SER A 1 94 ? -15.381 -1.851 12.001 1.00 94.62 94 SER A CA 1
ATOM 767 C C . SER A 1 94 ? -16.769 -1.985 11.357 1.00 94.62 94 SER A C 1
ATOM 769 O O . SER A 1 94 ? -17.598 -1.084 11.457 1.00 94.62 94 SER A O 1
ATOM 771 N N . GLY A 1 95 ? -17.030 -3.119 10.709 1.00 94.62 95 GLY A N 1
ATOM 772 C CA . GLY A 1 95 ? -18.233 -3.373 9.910 1.00 94.62 95 GLY A CA 1
ATOM 773 C C . GLY A 1 95 ? -18.158 -2.844 8.472 1.00 94.62 95 GLY A C 1
ATOM 774 O O . GLY A 1 95 ? -19.174 -2.837 7.775 1.00 94.62 95 GLY A O 1
ATOM 775 N N . SER A 1 96 ? -16.985 -2.377 8.029 1.00 94.00 96 SER A N 1
ATOM 776 C CA . SER A 1 96 ? -16.754 -1.941 6.645 1.00 94.00 96 SER A CA 1
ATOM 777 C C . SER A 1 96 ? -16.367 -3.103 5.732 1.00 94.00 96 SER A C 1
ATOM 779 O O . SER A 1 96 ? -15.860 -4.132 6.183 1.00 94.00 96 SER A O 1
ATOM 781 N N . LYS A 1 97 ? -16.556 -2.888 4.429 1.00 96.06 97 LYS A N 1
ATOM 782 C CA . LYS A 1 97 ? -15.959 -3.697 3.368 1.00 96.06 97 LYS A CA 1
ATOM 783 C C . LYS A 1 97 ? -14.704 -2.998 2.847 1.00 96.06 97 LYS A C 1
ATOM 785 O O . LYS A 1 97 ? -14.742 -1.795 2.584 1.00 96.06 97 LYS A O 1
ATOM 790 N N . VAL A 1 98 ? -13.618 -3.744 2.689 1.00 96.75 98 VAL A N 1
ATOM 791 C CA . VAL A 1 98 ? -12.366 -3.265 2.093 1.00 96.75 98 VAL A CA 1
ATOM 792 C C . VAL A 1 98 ? -12.063 -4.086 0.845 1.00 96.75 98 VAL A C 1
ATOM 794 O O . VAL A 1 98 ? -12.051 -5.311 0.914 1.00 96.75 98 VAL A O 1
ATOM 797 N N . ILE A 1 99 ? -11.832 -3.412 -0.282 1.00 96.94 99 ILE A N 1
ATOM 798 C CA . ILE A 1 99 ? -11.428 -4.029 -1.550 1.00 96.94 99 ILE A CA 1
ATOM 799 C C . ILE A 1 99 ? -9.986 -3.622 -1.851 1.00 96.94 99 ILE A C 1
ATOM 801 O O . ILE A 1 99 ? -9.702 -2.434 -2.018 1.00 96.94 99 ILE A O 1
ATOM 805 N N . LEU A 1 100 ? -9.084 -4.597 -1.906 1.00 97.25 100 LEU A N 1
ATOM 806 C CA . LEU A 1 100 ? -7.654 -4.397 -2.133 1.00 97.25 100 LEU A CA 1
ATOM 807 C C . LEU A 1 100 ? -7.327 -4.609 -3.617 1.00 97.25 100 LEU A C 1
ATOM 809 O O . LEU A 1 100 ? -7.505 -5.707 -4.133 1.00 97.25 100 LEU A O 1
ATOM 813 N N . TRP A 1 101 ? -6.852 -3.574 -4.304 1.00 96.62 101 TRP A N 1
ATOM 814 C CA . TRP A 1 101 ? -6.466 -3.631 -5.717 1.00 96.62 101 TRP A CA 1
ATOM 815 C C . TRP A 1 101 ? -4.954 -3.733 -5.816 1.00 96.62 101 TRP A C 1
ATOM 817 O O . TRP A 1 101 ? -4.260 -2.802 -5.406 1.00 96.62 101 TRP A O 1
ATOM 827 N N . HIS A 1 102 ? -4.455 -4.844 -6.349 1.00 95.56 102 HIS A N 1
ATOM 828 C CA . HIS A 1 102 ? -3.030 -5.150 -6.334 1.00 95.56 102 HIS A CA 1
ATOM 829 C C . HIS A 1 102 ? -2.594 -5.877 -7.605 1.00 95.56 102 HIS A C 1
ATOM 831 O O . HIS A 1 102 ? -3.379 -6.598 -8.220 1.00 95.56 102 HIS A O 1
ATOM 837 N N . GLY A 1 103 ? -1.339 -5.697 -7.997 1.00 93.38 103 GLY A N 1
ATOM 838 C CA . GLY A 1 103 ? -0.664 -6.553 -8.966 1.00 93.38 103 GLY A CA 1
ATOM 839 C C . GLY A 1 103 ? 0.122 -7.679 -8.292 1.00 93.38 103 GLY A C 1
ATOM 840 O O . GLY A 1 103 ? 0.104 -7.846 -7.072 1.00 93.38 103 GLY A O 1
ATOM 841 N N . GLU A 1 104 ? 0.868 -8.426 -9.101 1.00 92.12 104 GLU A N 1
ATOM 842 C CA . GLU A 1 104 ? 1.764 -9.507 -8.652 1.00 92.12 104 GLU A CA 1
ATOM 843 C C . GLU A 1 104 ? 3.214 -9.056 -8.433 1.00 92.12 104 GLU A C 1
ATOM 845 O O . GLU A 1 104 ? 4.162 -9.834 -8.548 1.00 92.12 104 GLU A O 1
ATOM 850 N N . ASN A 1 105 ? 3.415 -7.779 -8.109 1.00 92.12 105 ASN A N 1
ATOM 851 C CA . ASN A 1 105 ? 4.735 -7.276 -7.750 1.00 92.12 105 ASN A CA 1
ATOM 852 C C . ASN A 1 105 ? 5.001 -7.446 -6.238 1.00 92.12 105 ASN A C 1
ATOM 854 O O . ASN A 1 105 ? 4.086 -7.563 -5.421 1.00 92.12 105 ASN A O 1
ATOM 858 N N . VAL A 1 106 ? 6.283 -7.463 -5.858 1.00 92.00 106 VAL A N 1
ATOM 859 C CA . VAL A 1 106 ? 6.705 -7.695 -4.465 1.00 92.00 106 VAL A CA 1
ATOM 860 C C . VAL A 1 106 ? 6.206 -6.600 -3.519 1.00 92.00 106 VAL A C 1
ATOM 862 O O . VAL A 1 106 ? 5.842 -6.910 -2.384 1.00 92.00 106 VAL A O 1
ATOM 865 N N . SER A 1 107 ? 6.180 -5.342 -3.973 1.00 92.94 107 SER A N 1
ATOM 866 C CA . SER A 1 107 ? 5.717 -4.218 -3.156 1.00 92.94 107 SER A CA 1
ATOM 867 C C . SER A 1 107 ? 4.250 -4.402 -2.771 1.00 92.94 107 SER A C 1
ATOM 869 O O . SER A 1 107 ? 3.923 -4.428 -1.586 1.00 92.94 107 SER A O 1
ATOM 871 N N . ASP A 1 108 ? 3.383 -4.647 -3.751 1.00 94.75 108 ASP A N 1
ATOM 872 C CA . ASP A 1 108 ? 1.952 -4.875 -3.553 1.00 94.75 108 ASP A CA 1
ATOM 873 C C . ASP A 1 108 ? 1.685 -6.088 -2.653 1.00 94.75 108 ASP A C 1
ATOM 875 O O . ASP A 1 108 ? 0.879 -6.013 -1.725 1.00 94.75 108 ASP A O 1
ATOM 879 N N . ALA A 1 109 ? 2.410 -7.194 -2.858 1.00 93.56 109 ALA A N 1
ATOM 880 C CA . ALA A 1 109 ? 2.276 -8.391 -2.027 1.00 93.56 109 ALA A CA 1
ATOM 881 C C . ALA A 1 109 ? 2.594 -8.120 -0.542 1.00 93.56 109 ALA A C 1
ATOM 883 O O . ALA A 1 109 ? 1.945 -8.674 0.355 1.00 93.56 109 ALA A O 1
ATOM 884 N N . ILE A 1 110 ? 3.584 -7.268 -0.257 1.00 93.50 110 ILE A N 1
ATOM 885 C CA . ILE A 1 110 ? 3.891 -6.824 1.109 1.00 93.50 110 ILE A CA 1
ATOM 886 C C . ILE A 1 110 ? 2.839 -5.819 1.593 1.00 93.50 110 ILE A C 1
ATOM 888 O O . ILE A 1 110 ? 2.369 -5.933 2.726 1.00 93.50 110 ILE A O 1
ATOM 892 N N . GLY A 1 111 ? 2.422 -4.887 0.736 1.00 92.38 111 GLY A N 1
ATOM 893 C CA . GLY A 1 111 ? 1.404 -3.883 1.026 1.00 92.38 111 GLY A CA 1
ATOM 894 C C . GLY A 1 111 ? 0.065 -4.491 1.446 1.00 92.38 111 GLY A C 1
ATOM 895 O O . GLY A 1 111 ? -0.517 -4.053 2.437 1.00 92.38 111 GLY A O 1
ATOM 896 N N . LEU A 1 112 ? -0.386 -5.562 0.784 1.00 94.81 112 LEU A N 1
ATOM 897 C CA . LEU A 1 112 ? -1.566 -6.334 1.191 1.00 94.81 112 LEU A CA 1
ATOM 898 C C . LEU A 1 112 ? -1.448 -6.816 2.639 1.00 94.81 112 LEU A C 1
ATOM 900 O O . LEU A 1 112 ? -2.330 -6.576 3.463 1.00 94.81 112 LEU A O 1
ATOM 904 N N . ARG A 1 113 ? -0.329 -7.468 2.971 1.00 93.06 113 ARG A N 1
ATOM 905 C CA . ARG A 1 113 ? -0.077 -8.005 4.318 1.00 93.06 113 ARG A CA 1
ATOM 906 C C . ARG A 1 113 ? -0.002 -6.897 5.360 1.00 93.06 113 ARG A C 1
ATOM 908 O O . ARG A 1 113 ? -0.489 -7.083 6.472 1.00 93.06 113 ARG A O 1
ATOM 915 N N . PHE A 1 114 ? 0.580 -5.759 4.998 1.00 91.75 114 PHE A N 1
ATOM 916 C CA . PHE A 1 114 ? 0.646 -4.582 5.853 1.00 91.75 114 PHE A CA 1
ATOM 917 C C . PHE A 1 114 ? -0.747 -4.007 6.143 1.00 91.75 114 PHE A C 1
ATOM 919 O O . PHE A 1 114 ? -1.099 -3.789 7.298 1.00 91.75 114 PHE A O 1
ATOM 926 N N . VAL A 1 115 ? -1.595 -3.839 5.128 1.00 93.31 115 VAL A N 1
ATOM 927 C CA . VAL A 1 115 ? -2.972 -3.358 5.332 1.00 93.31 115 VAL A CA 1
ATOM 928 C C . VAL A 1 115 ? -3.777 -4.330 6.200 1.00 93.31 115 VAL A C 1
ATOM 930 O O . VAL A 1 115 ? -4.480 -3.905 7.121 1.00 93.31 115 VAL A O 1
ATOM 933 N N . LEU A 1 116 ? -3.645 -5.636 5.951 1.00 94.50 116 LEU A N 1
ATOM 934 C CA . LEU A 1 116 ? -4.293 -6.666 6.763 1.00 94.50 116 LEU A CA 1
ATOM 935 C C . LEU A 1 116 ? -3.816 -6.621 8.221 1.00 94.50 116 LEU A C 1
ATOM 937 O O . LEU A 1 116 ? -4.639 -6.731 9.128 1.00 94.50 116 LEU A O 1
ATOM 941 N N . SER A 1 117 ? -2.518 -6.409 8.468 1.00 92.62 117 SER A N 1
ATOM 942 C CA . SER A 1 117 ? -1.980 -6.321 9.831 1.00 92.62 117 SER 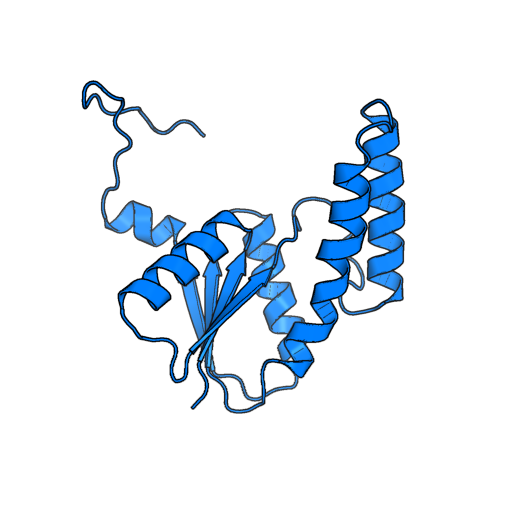A CA 1
ATOM 943 C C . SER A 1 117 ? -2.448 -5.062 10.571 1.00 92.62 117 SER A C 1
ATOM 945 O O . SER A 1 117 ? -2.770 -5.145 11.758 1.00 92.62 117 SER A O 1
ATOM 947 N N . LEU A 1 118 ? -2.577 -3.920 9.887 1.00 91.19 118 LEU A N 1
ATOM 948 C CA . LEU A 1 118 ? -3.118 -2.682 10.466 1.00 91.19 118 LEU A CA 1
ATOM 949 C C . LEU A 1 118 ? -4.583 -2.830 10.902 1.00 91.19 118 LEU A C 1
ATOM 951 O O . LEU A 1 118 ? -5.005 -2.271 11.916 1.00 91.19 118 LEU A O 1
ATOM 955 N N . LEU A 1 119 ? -5.371 -3.585 10.136 1.00 93.44 119 LEU A N 1
ATOM 956 C CA . LEU A 1 119 ? -6.812 -3.733 10.343 1.00 93.44 119 LEU A CA 1
ATOM 957 C C . LEU A 1 119 ? -7.202 -5.020 11.085 1.00 93.44 119 LEU A C 1
ATOM 959 O O . LEU A 1 119 ? -8.386 -5.223 11.344 1.00 93.44 119 LEU A O 1
ATOM 963 N N . GLN A 1 120 ? -6.237 -5.856 11.483 1.00 93.69 120 GLN A N 1
ATOM 964 C CA . GLN A 1 120 ? -6.472 -7.192 12.058 1.00 93.69 120 GLN A CA 1
ATOM 965 C C . GLN A 1 120 ? -7.392 -7.211 13.292 1.00 93.69 120 GLN A C 1
ATOM 967 O O . GLN A 1 120 ? -8.064 -8.203 13.556 1.00 93.69 120 GLN A O 1
ATOM 972 N N . ASN A 1 121 ? -7.448 -6.107 14.045 1.00 94.44 121 ASN A N 1
ATOM 973 C CA . ASN A 1 121 ? -8.268 -5.983 15.254 1.00 94.44 121 ASN A CA 1
ATOM 974 C C . ASN A 1 121 ? -9.695 -5.479 14.974 1.00 94.44 121 ASN A C 1
ATOM 976 O O . ASN A 1 121 ? -10.436 -5.158 15.906 1.00 94.44 121 ASN A O 1
ATOM 980 N N . LYS A 1 122 ? -10.089 -5.363 13.703 1.00 94.88 122 LYS A N 1
ATOM 981 C CA . LYS A 1 122 ? -11.403 -4.875 13.283 1.00 94.88 122 LYS A CA 1
ATOM 982 C C . LYS A 1 122 ? -12.179 -5.954 12.555 1.00 94.88 122 LYS A C 1
ATOM 984 O O . LYS A 1 122 ? -11.627 -6.744 11.800 1.00 94.88 122 LYS A O 1
ATOM 989 N N . ASN A 1 123 ? -13.496 -5.930 12.733 1.00 96.50 123 ASN A N 1
ATOM 990 C CA . ASN A 1 123 ? -14.393 -6.763 11.944 1.00 96.50 123 ASN A CA 1
ATOM 991 C C . ASN A 1 123 ? -14.538 -6.159 10.540 1.00 96.50 123 ASN A C 1
ATOM 993 O O . ASN A 1 123 ? -15.374 -5.278 10.345 1.00 96.50 123 ASN A O 1
ATOM 997 N N . ILE A 1 124 ? -13.692 -6.571 9.600 1.00 97.19 124 ILE A N 1
ATOM 998 C CA . ILE A 1 124 ? -13.671 -6.075 8.221 1.00 97.19 124 ILE A CA 1
ATOM 999 C C . ILE A 1 124 ? -13.961 -7.234 7.269 1.00 97.19 124 ILE A C 1
ATOM 1001 O O . ILE A 1 124 ? -13.399 -8.317 7.417 1.00 97.19 124 ILE A O 1
ATOM 1005 N N . HIS A 1 125 ? -14.818 -6.996 6.277 1.00 97.44 125 HIS A N 1
ATOM 1006 C CA . HIS A 1 125 ? -14.991 -7.909 5.146 1.00 97.44 125 HIS A CA 1
ATOM 1007 C C . HIS A 1 125 ? -13.991 -7.537 4.050 1.00 97.44 125 HIS A C 1
ATOM 1009 O O . HIS A 1 125 ? -14.101 -6.453 3.473 1.00 97.44 125 HIS A O 1
ATOM 1015 N N . PHE A 1 126 ? -13.016 -8.405 3.790 1.00 97.44 126 PHE A N 1
ATOM 1016 C CA . PHE A 1 126 ? -11.993 -8.184 2.769 1.00 97.44 126 PHE A CA 1
ATOM 1017 C C . PHE A 1 126 ? -12.349 -8.883 1.459 1.00 97.44 126 PHE A C 1
ATOM 1019 O O . PHE A 1 126 ? -12.762 -10.040 1.451 1.00 97.44 126 PHE A O 1
ATOM 1026 N N . GLU A 1 127 ? -12.128 -8.177 0.358 1.00 97.44 127 GLU A N 1
ATOM 1027 C CA . GLU A 1 127 ? -12.057 -8.721 -0.995 1.00 97.44 127 GLU A CA 1
ATOM 1028 C C . GLU A 1 127 ? -10.791 -8.191 -1.667 1.00 97.44 127 GLU A C 1
ATOM 1030 O O . GLU A 1 127 ? -10.268 -7.139 -1.290 1.00 97.44 127 GLU A O 1
ATOM 1035 N N . GLU A 1 128 ? -10.305 -8.906 -2.673 1.00 95.81 128 GLU A N 1
ATOM 1036 C CA . GLU A 1 128 ? -9.144 -8.496 -3.454 1.00 95.81 128 GLU A CA 1
ATOM 1037 C C . GLU A 1 128 ? -9.448 -8.533 -4.949 1.00 95.81 128 GLU A C 1
ATOM 1039 O O . GLU A 1 128 ? -10.303 -9.287 -5.419 1.00 95.81 128 GLU A O 1
ATOM 1044 N N . VAL A 1 129 ? -8.742 -7.683 -5.686 1.00 95.31 129 VAL A N 1
ATOM 1045 C CA . VAL A 1 129 ? -8.711 -7.659 -7.142 1.00 95.31 129 VAL A CA 1
ATOM 1046 C C . VAL A 1 129 ? -7.249 -7.741 -7.563 1.00 95.31 129 VAL A C 1
ATOM 1048 O O . VAL A 1 129 ? -6.527 -6.743 -7.492 1.00 95.31 129 VAL A O 1
ATOM 1051 N N . ASN A 1 130 ? -6.837 -8.924 -8.024 1.00 94.12 130 ASN A N 1
ATOM 1052 C CA . ASN A 1 130 ? -5.550 -9.113 -8.685 1.00 94.12 130 ASN A CA 1
ATOM 1053 C C . ASN A 1 130 ? -5.643 -8.576 -10.122 1.00 94.12 130 ASN A C 1
ATOM 1055 O O . ASN A 1 130 ? -6.240 -9.197 -11.006 1.00 94.12 130 ASN A O 1
ATOM 1059 N N . VAL A 1 131 ? -5.079 -7.391 -10.358 1.00 90.25 131 VAL A N 1
ATOM 1060 C CA . VAL A 1 131 ? -5.136 -6.732 -11.672 1.00 90.25 131 VAL A CA 1
ATOM 1061 C C . VAL A 1 131 ? -4.220 -7.397 -12.698 1.00 90.25 131 VAL A C 1
ATOM 1063 O O . VAL A 1 131 ? -4.510 -7.334 -13.893 1.00 90.25 131 VAL A O 1
ATOM 1066 N N . THR A 1 132 ? -3.151 -8.062 -12.250 1.00 89.31 132 THR A N 1
ATOM 1067 C CA . THR A 1 132 ? -2.264 -8.840 -13.124 1.00 89.31 132 THR A CA 1
ATOM 1068 C C . THR A 1 132 ? -3.013 -10.053 -13.660 1.00 89.31 132 THR A C 1
ATOM 1070 O O . THR A 1 132 ? -3.136 -10.190 -14.879 1.00 89.31 132 THR A O 1
ATOM 1073 N N . ASP A 1 133 ? -3.628 -10.847 -12.779 1.00 88.56 133 ASP A N 1
ATOM 1074 C CA . ASP A 1 133 ? -4.482 -11.967 -13.187 1.00 88.56 133 ASP A CA 1
ATOM 1075 C C . ASP A 1 133 ? -5.593 -11.495 -14.121 1.00 88.56 133 ASP A C 1
ATOM 1077 O O . ASP A 1 133 ? -5.802 -12.077 -15.187 1.00 88.56 133 ASP A O 1
ATOM 1081 N N . PHE A 1 134 ? -6.293 -10.413 -13.770 1.00 84.81 134 PHE A N 1
ATOM 1082 C CA . PHE A 1 134 ? -7.361 -9.879 -14.610 1.00 84.81 134 PHE A CA 1
ATOM 1083 C C . PHE A 1 134 ? -6.870 -9.525 -16.023 1.00 84.81 134 PHE A C 1
ATOM 1085 O O . PHE A 1 134 ? -7.536 -9.863 -17.002 1.00 84.81 134 PHE A O 1
ATOM 1092 N N . SER A 1 135 ? -5.691 -8.904 -16.146 1.00 82.81 135 SER A N 1
ATOM 1093 C CA . SER A 1 135 ? -5.097 -8.554 -17.444 1.00 82.81 135 SER A CA 1
ATOM 1094 C C . SER A 1 135 ? -4.827 -9.778 -18.328 1.00 82.81 135 SER A C 1
ATOM 1096 O O . SER A 1 135 ? -5.042 -9.721 -19.542 1.00 82.81 135 SER A O 1
ATOM 1098 N N . HIS A 1 136 ? -4.431 -10.903 -17.721 1.00 82.75 136 HIS A N 1
ATOM 1099 C CA . HIS A 1 136 ? -4.235 -12.170 -18.422 1.00 82.75 136 HIS A CA 1
ATOM 1100 C C . HIS A 1 136 ? -5.562 -12.777 -18.883 1.00 82.75 136 HIS A C 1
ATOM 1102 O O . HIS A 1 136 ? -5.653 -13.265 -20.007 1.00 82.75 136 HIS A O 1
ATOM 1108 N N . HIS A 1 137 ? -6.609 -12.696 -18.057 1.00 84.50 137 HIS A N 1
ATOM 1109 C CA . HIS A 1 137 ? -7.934 -13.227 -18.392 1.00 84.50 137 HIS A CA 1
ATOM 1110 C C . HIS A 1 137 ? -8.599 -12.505 -19.569 1.00 84.50 137 HIS A C 1
ATOM 1112 O O . HIS A 1 137 ? -9.353 -13.128 -20.313 1.00 84.50 137 HIS A O 1
ATOM 1118 N N . ILE A 1 138 ? -8.340 -11.206 -19.744 1.00 84.25 138 ILE A N 1
ATOM 1119 C CA . ILE A 1 138 ? -8.890 -10.426 -20.864 1.00 84.25 138 ILE A CA 1
ATOM 1120 C C . ILE A 1 138 ? -8.001 -10.452 -22.118 1.00 84.25 138 ILE A C 1
ATOM 1122 O O . ILE A 1 138 ? -8.275 -9.707 -23.056 1.00 84.25 138 ILE A O 1
ATOM 1126 N N . GLU A 1 139 ? -6.936 -11.265 -22.121 1.00 82.00 139 GLU A N 1
ATOM 1127 C CA . GLU A 1 139 ? -5.937 -11.342 -23.197 1.00 82.00 139 GLU A CA 1
ATOM 1128 C C . GLU A 1 139 ? -5.440 -9.954 -23.640 1.00 82.00 139 GLU A C 1
ATOM 1130 O O . GLU A 1 139 ? -5.315 -9.669 -24.833 1.00 82.00 139 GLU A O 1
ATOM 1135 N N . TYR A 1 140 ? -5.191 -9.050 -22.683 1.00 80.06 140 TYR A N 1
ATOM 1136 C CA . TYR A 1 140 ? -4.798 -7.685 -23.021 1.00 80.06 140 TYR A CA 1
ATOM 1137 C C . TYR A 1 140 ? -3.457 -7.677 -23.765 1.00 80.06 140 TYR A C 1
ATOM 1139 O O . TYR A 1 140 ? -2.445 -8.174 -23.261 1.00 80.06 140 TYR A O 1
ATOM 1147 N N . LYS A 1 141 ? -3.453 -7.064 -24.952 1.00 83.56 141 LYS A N 1
ATOM 1148 C CA . LYS A 1 141 ? -2.281 -6.922 -25.819 1.00 83.56 141 LYS A CA 1
ATOM 1149 C C . LYS A 1 141 ? -1.854 -5.468 -25.887 1.00 83.56 141 LYS A C 1
ATOM 1151 O O . LYS A 1 141 ? -2.665 -4.587 -26.161 1.00 83.56 141 LYS A O 1
ATOM 1156 N N . VAL A 1 142 ? -0.565 -5.224 -25.682 1.00 83.44 14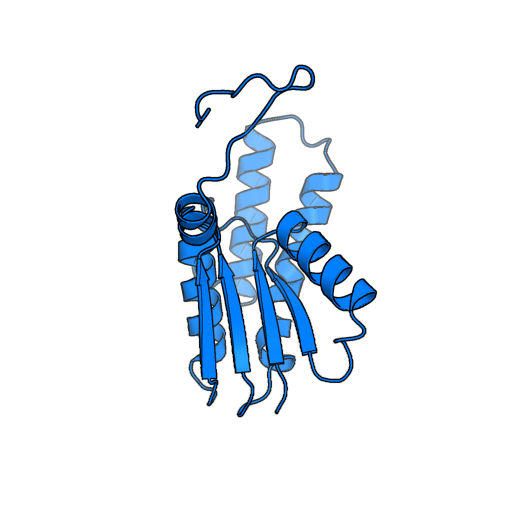2 VAL A N 1
ATOM 1157 C CA . VAL A 1 142 ? 0.018 -3.901 -25.907 1.00 83.44 142 VAL A CA 1
ATOM 1158 C C . VAL A 1 142 ? 0.262 -3.737 -27.401 1.00 83.44 142 VAL A C 1
ATOM 1160 O O . VAL A 1 142 ? 0.893 -4.588 -28.025 1.00 83.44 142 VAL A O 1
ATOM 1163 N N . GLN A 1 143 ? -0.231 -2.643 -27.969 1.00 88.38 143 GLN A N 1
ATOM 1164 C CA . GLN A 1 143 ? -0.003 -2.274 -29.362 1.00 88.38 143 GLN A CA 1
ATOM 1165 C C . GLN A 1 143 ? 0.734 -0.936 -29.427 1.00 88.38 143 GLN A C 1
ATOM 1167 O O . GLN A 1 143 ? 0.518 -0.061 -28.586 1.00 88.38 143 GLN A O 1
ATOM 1172 N N . ASP A 1 144 ? 1.625 -0.783 -30.404 1.00 89.75 144 ASP A N 1
ATOM 1173 C CA . ASP A 1 144 ? 2.217 0.517 -30.713 1.00 89.75 144 ASP A CA 1
ATOM 1174 C C . 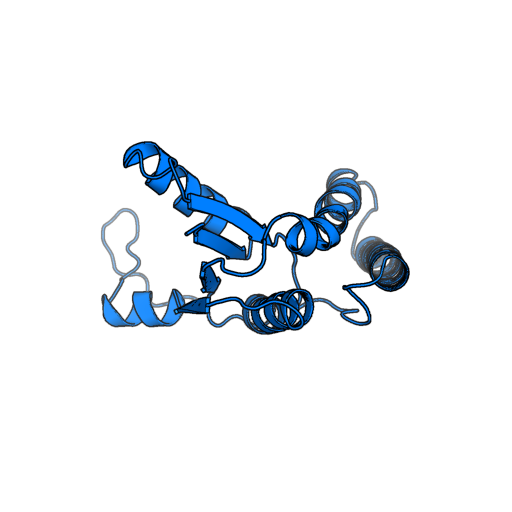ASP A 1 144 ? 1.225 1.428 -31.463 1.00 89.75 144 ASP A C 1
ATOM 1176 O O . ASP A 1 144 ? 0.083 1.067 -31.748 1.00 89.75 144 ASP A O 1
ATOM 1180 N N . LEU A 1 145 ? 1.667 2.639 -31.810 1.00 93.12 145 LEU A N 1
ATOM 1181 C CA . LEU A 1 145 ? 0.862 3.612 -32.562 1.00 93.12 145 LEU A CA 1
ATOM 1182 C C . LEU A 1 145 ? 0.530 3.167 -34.002 1.00 93.12 145 LEU A C 1
ATOM 1184 O O . LEU A 1 145 ? -0.149 3.898 -34.720 1.00 93.12 145 LEU A O 1
ATOM 1188 N N . GLN A 1 146 ? 1.062 2.032 -34.458 1.00 94.81 146 GLN A N 1
ATOM 1189 C CA . GLN A 1 146 ? 0.778 1.409 -35.750 1.00 94.81 146 GLN A CA 1
ATOM 1190 C C . GLN A 1 146 ? -0.052 0.119 -35.588 1.00 94.81 146 GLN A C 1
ATOM 1192 O O . GLN A 1 146 ? -0.094 -0.693 -36.512 1.00 94.81 146 GLN A O 1
ATOM 1197 N N . ASP A 1 147 ? -0.693 -0.079 -34.429 1.00 91.25 147 ASP A N 1
ATOM 1198 C CA . ASP A 1 147 ? -1.481 -1.264 -34.062 1.00 91.25 147 ASP A CA 1
ATOM 1199 C C . ASP A 1 147 ? -0.680 -2.579 -34.043 1.00 91.25 147 ASP A C 1
ATOM 1201 O O . ASP A 1 147 ? -1.250 -3.678 -33.994 1.00 91.25 147 ASP A O 1
ATOM 1205 N N . LYS A 1 148 ? 0.655 -2.506 -34.054 1.00 91.75 148 LYS A N 1
ATOM 1206 C CA . LYS A 1 148 ? 1.500 -3.694 -34.005 1.00 91.75 148 LYS A CA 1
ATOM 1207 C C . LYS A 1 148 ? 1.638 -4.163 -32.564 1.00 91.75 148 LYS A C 1
ATOM 1209 O O . LYS A 1 148 ? 2.046 -3.405 -31.689 1.00 91.75 148 LYS A O 1
ATOM 1214 N N . GLU A 1 149 ? 1.334 -5.440 -32.342 1.00 90.62 149 GLU A N 1
ATOM 1215 C CA . GLU A 1 149 ? 1.513 -6.092 -31.045 1.00 90.62 149 GLU A CA 1
ATOM 1216 C C . GLU A 1 149 ? 2.982 -6.018 -30.601 1.00 90.62 149 GLU A C 1
ATOM 1218 O O . GLU A 1 149 ? 3.898 -6.420 -31.330 1.00 90.62 149 GLU A O 1
ATOM 1223 N N . ILE A 1 150 ? 3.191 -5.493 -29.397 1.00 85.75 150 ILE A N 1
ATOM 1224 C CA . ILE A 1 150 ? 4.484 -5.440 -28.729 1.00 85.75 150 ILE A CA 1
ATOM 1225 C C . ILE A 1 150 ? 4.571 -6.686 -27.838 1.00 85.75 150 ILE A C 1
ATOM 1227 O O . ILE A 1 150 ? 3.764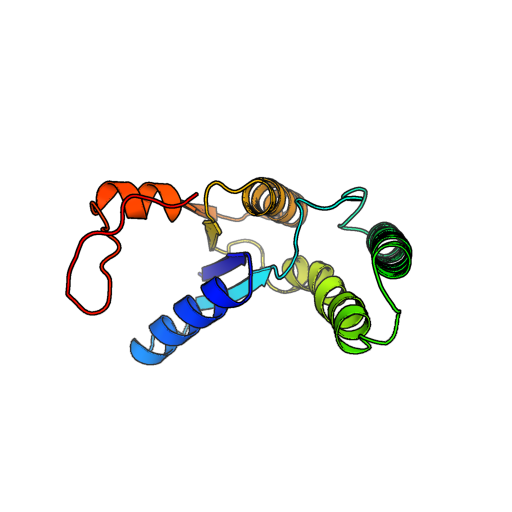 -6.818 -26.914 1.00 85.75 150 ILE A O 1
ATOM 1231 N N . PRO A 1 151 ? 5.512 -7.616 -28.089 1.00 75.81 151 PRO A N 1
ATOM 1232 C CA . PRO A 1 151 ? 5.706 -8.759 -27.204 1.00 75.81 151 PRO A CA 1
ATOM 1233 C C . PRO A 1 151 ? 6.071 -8.256 -25.804 1.00 75.81 151 PRO A C 1
ATOM 1235 O O . PRO A 1 151 ? 6.888 -7.343 -25.692 1.00 75.81 151 PRO A O 1
ATOM 1238 N N . TYR A 1 152 ? 5.445 -8.838 -24.771 1.00 65.25 152 TYR A N 1
ATOM 1239 C CA . TYR A 1 152 ? 5.589 -8.455 -23.361 1.00 65.25 152 TYR A CA 1
ATOM 1240 C C . TYR A 1 152 ? 7.043 -8.103 -23.020 1.00 65.25 152 TYR A C 1
ATOM 1242 O O . TYR A 1 152 ? 7.908 -8.976 -22.959 1.00 65.25 152 TYR A O 1
ATOM 1250 N N . VAL A 1 153 ? 7.310 -6.813 -22.823 1.00 48.88 153 VAL A N 1
ATOM 1251 C CA . VAL A 1 153 ? 8.568 -6.346 -22.248 1.00 48.88 153 VAL A CA 1
ATOM 1252 C C . VAL A 1 153 ? 8.363 -6.374 -20.739 1.00 48.88 153 VAL A C 1
ATOM 1254 O O . VAL A 1 153 ? 7.538 -5.620 -20.224 1.00 48.88 153 VAL A O 1
ATOM 1257 N N . LEU A 1 154 ? 9.050 -7.304 -20.073 1.00 46.47 154 LEU A N 1
ATOM 1258 C CA . LEU A 1 154 ? 9.334 -7.222 -18.640 1.00 46.47 154 LEU A CA 1
ATOM 1259 C C . LEU A 1 154 ? 10.430 -6.180 -18.415 1.00 46.47 154 LEU A C 1
ATOM 1261 O O . LEU A 1 154 ? 11.429 -6.228 -19.172 1.00 46.47 154 LEU A O 1
#

Sequence (154 aa):
MNVTHITFGDSAYGNLKYVFQKNNEYKNEKVICINEDFSIGPIYKLESTEGIQERKQWLKEVLTTIGPTSELDYLDWIETTLKQNPQIVEEIPSGSKVILWHGENVSDAIGLRFVLSLLQNKNIHFEEVNVTDFSHHIEYKVQDLQDKEIPYVL

InterPro domains:
  IPR014973 Domain of unknown function DUF1835 [PF08874] (5-131)

Radius of gyration: 17.82 Å; chains: 1; bounding box: 47×32×51 Å